Protein AF-A0A2E4HQ60-F1 (afdb_monomer_lite)

pLDDT: mean 91.94, std 7.89, range [55.62, 98.88]

Secondary structure (DSSP, 8-state):
-HHHHHHHHHTT-HHHHHHHHHH---HHHHHHHHHHHHHHT-GGGHHHHHHHHHH-S-HHHHHHHHHHHHHH--GGGHHHHHHHHHH-SSHHHHHHHHHHHHHH--GGGHHHHHHHTT-SSHHHHHHHHHHHHHHHHHHHHHHHHHT--

Radius of gyration: 16.45 Å; chains: 1; bounding box: 39×30×49 Å

Structure (mmCIF, N/CA/C/O backbone):
data_AF-A0A2E4HQ60-F1
#
_entry.id   AF-A0A2E4HQ60-F1
#
loop_
_atom_site.group_PDB
_atom_site.id
_atom_site.type_symbol
_atom_site.label_atom_id
_atom_site.label_alt_id
_atom_site.label_comp_id
_atom_site.label_asym_id
_atom_site.label_entity_id
_atom_site.label_seq_id
_atom_site.pdbx_PDB_ins_code
_atom_site.Cartn_x
_atom_site.Cartn_y
_atom_site.Cartn_z
_atom_site.occupancy
_atom_site.B_iso_or_equiv
_atom_site.auth_seq_id
_atom_site.auth_comp_id
_atom_site.auth_asym_id
_atom_site.auth_atom_id
_atom_site.pdbx_PDB_model_num
ATOM 1 N N . MET A 1 1 ? -16.587 -7.653 21.956 1.00 59.38 1 MET A N 1
ATOM 2 C CA . MET A 1 1 ? -15.810 -7.775 20.704 1.00 59.38 1 MET A CA 1
ATOM 3 C C . MET A 1 1 ? -16.698 -7.821 19.457 1.00 59.38 1 MET A C 1
ATOM 5 O O . MET A 1 1 ? -16.916 -6.757 18.911 1.00 59.38 1 MET A O 1
ATOM 9 N N . PHE A 1 2 ? -17.292 -8.948 19.023 1.00 66.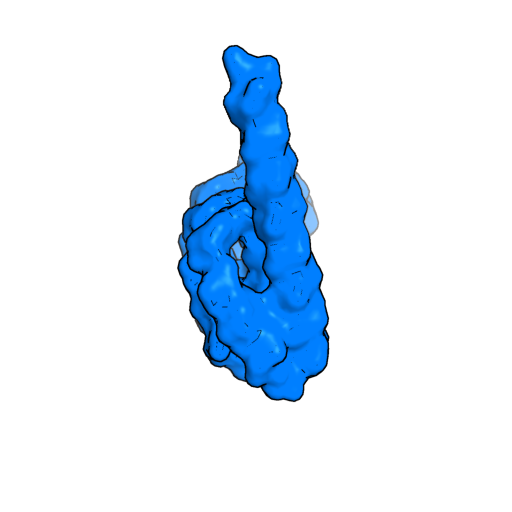81 2 PHE A N 1
ATOM 10 C CA . PHE A 1 2 ? -18.055 -8.987 17.747 1.00 66.81 2 PHE A CA 1
ATOM 11 C C . PHE A 1 2 ? -19.214 -7.974 17.659 1.00 66.81 2 PHE A C 1
ATOM 13 O O . PHE A 1 2 ? -19.249 -7.168 16.740 1.00 66.81 2 PHE A O 1
ATOM 20 N N . GLN A 1 3 ? -20.079 -7.904 18.677 1.00 72.88 3 GLN A N 1
ATOM 21 C CA . GLN A 1 3 ? -21.177 -6.922 18.713 1.00 72.88 3 GLN A CA 1
ATOM 22 C C . GLN A 1 3 ? -20.712 -5.456 18.784 1.00 72.88 3 GLN A C 1
ATOM 24 O O . GLN A 1 3 ? -21.496 -4.551 18.509 1.00 72.88 3 GLN A O 1
ATOM 29 N N . GLU A 1 4 ? -19.477 -5.202 19.217 1.00 77.69 4 GLU A N 1
ATOM 30 C CA . GLU A 1 4 ? -18.906 -3.851 19.274 1.00 77.69 4 GLU A CA 1
ATOM 31 C C . GLU A 1 4 ? -18.276 -3.478 17.935 1.00 77.69 4 GLU A C 1
ATOM 33 O O . GLU A 1 4 ? -18.493 -2.360 17.479 1.00 77.69 4 GLU A O 1
ATOM 38 N N . CYS A 1 5 ? -17.596 -4.424 17.276 1.00 76.19 5 CYS A N 1
ATOM 39 C CA . CYS A 1 5 ? -17.107 -4.266 15.909 1.00 76.19 5 CYS A CA 1
ATOM 40 C C . CYS A 1 5 ? -18.253 -3.993 14.930 1.00 76.19 5 CYS A C 1
ATOM 42 O O . CYS A 1 5 ? -18.155 -3.044 14.162 1.00 76.19 5 CYS A O 1
ATOM 44 N N . ASP A 1 6 ? -19.354 -4.748 15.000 1.00 80.44 6 ASP A N 1
ATOM 45 C CA . ASP A 1 6 ? -20.503 -4.559 14.102 1.00 80.44 6 ASP A CA 1
ATOM 46 C C . ASP A 1 6 ? -21.139 -3.174 14.305 1.00 80.44 6 ASP A C 1
ATOM 48 O O . ASP A 1 6 ? -21.343 -2.418 13.359 1.00 80.44 6 ASP A O 1
ATOM 52 N N . LYS A 1 7 ? -21.342 -2.764 15.565 1.00 82.81 7 LYS A N 1
ATOM 53 C CA . LYS A 1 7 ? -21.849 -1.418 15.884 1.00 82.81 7 LYS A CA 1
ATOM 54 C C . LYS A 1 7 ? -20.894 -0.309 15.450 1.00 82.81 7 LYS A C 1
ATOM 56 O O . LYS A 1 7 ? -21.351 0.775 15.090 1.00 82.81 7 LYS A O 1
ATOM 61 N N . ALA A 1 8 ? -19.585 -0.526 15.562 1.00 79.50 8 ALA A N 1
ATOM 62 C CA . ALA A 1 8 ? -18.580 0.430 15.118 1.00 79.50 8 ALA A CA 1
ATOM 63 C C . ALA A 1 8 ? -18.554 0.531 13.587 1.00 79.50 8 ALA A C 1
ATOM 65 O O . ALA A 1 8 ? -18.447 1.639 13.064 1.00 79.50 8 ALA A O 1
ATOM 66 N N . PHE A 1 9 ? -18.722 -0.592 12.886 1.00 81.19 9 PHE A N 1
ATOM 67 C CA . PHE A 1 9 ? -18.819 -0.656 11.432 1.00 81.19 9 PHE A CA 1
ATOM 68 C C . PHE A 1 9 ? -20.056 0.083 10.921 1.00 81.19 9 PHE A C 1
ATOM 70 O O . PHE A 1 9 ? -19.925 1.002 10.115 1.00 81.19 9 PHE A O 1
ATOM 77 N N . ASP A 1 10 ? -21.234 -0.215 11.475 1.00 84.62 10 ASP A N 1
ATOM 78 C CA . ASP A 1 10 ? -22.498 0.439 11.106 1.00 84.62 10 ASP A CA 1
ATOM 79 C C . ASP A 1 10 ? -22.437 1.962 11.288 1.00 84.62 10 ASP A C 1
ATOM 81 O O . ASP A 1 10 ? -23.014 2.732 10.519 1.00 84.62 10 ASP A O 1
ATOM 85 N N . LYS A 1 11 ? -21.704 2.417 12.311 1.00 86.94 11 LYS A N 1
ATOM 86 C CA . LYS A 1 11 ? -21.493 3.840 12.607 1.00 86.94 11 LYS A CA 1
ATOM 87 C C . LYS A 1 11 ? -20.342 4.471 11.827 1.00 86.94 11 LYS A C 1
ATOM 89 O O . LYS A 1 11 ? -20.088 5.657 12.023 1.00 86.94 11 LYS A O 1
ATOM 94 N N . LYS A 1 12 ? -19.628 3.703 10.997 1.00 83.25 12 LYS A N 1
ATOM 95 C CA . LYS A 1 12 ? -18.389 4.123 10.324 1.00 83.25 12 LYS A CA 1
ATOM 96 C C . LYS A 1 12 ? -17.385 4.750 11.297 1.00 83.25 12 LYS A C 1
ATOM 98 O O . LYS A 1 12 ? -16.774 5.779 11.010 1.00 83.25 12 LYS A O 1
ATOM 103 N N . ASN A 1 13 ? -17.244 4.157 12.482 1.00 86.56 13 ASN A N 1
ATOM 104 C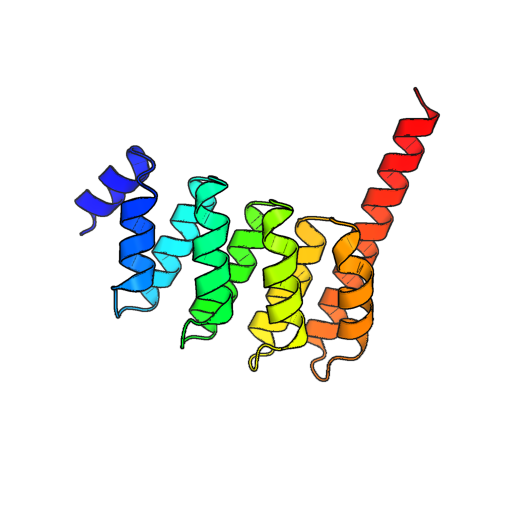 CA . ASN A 1 13 ? -16.377 4.671 13.534 1.00 86.56 13 ASN A CA 1
ATOM 105 C C . ASN A 1 13 ? -14.904 4.383 13.214 1.00 86.56 13 ASN A C 1
ATOM 107 O O . ASN A 1 13 ? -14.326 3.404 13.681 1.00 86.56 13 ASN A O 1
ATOM 111 N N . VAL A 1 14 ? -14.310 5.268 12.419 1.00 85.12 14 VAL A N 1
ATOM 112 C CA . VAL A 1 14 ? -12.907 5.211 11.996 1.00 85.12 14 VAL A CA 1
ATOM 113 C C . VAL A 1 14 ? -11.947 5.133 13.189 1.00 85.12 14 VAL A C 1
ATOM 115 O O . VAL A 1 14 ? -11.027 4.319 13.183 1.00 85.12 14 VAL A O 1
ATOM 118 N N . GLU A 1 15 ? -12.187 5.915 14.242 1.00 86.38 15 GLU A N 1
ATOM 119 C CA . GLU A 1 15 ? -11.313 5.972 15.420 1.00 86.38 15 GLU A CA 1
ATOM 120 C C . GLU A 1 15 ? -11.253 4.632 16.168 1.00 86.38 15 GLU A C 1
ATOM 122 O O . GLU A 1 15 ? -10.194 4.224 16.644 1.00 86.38 15 GLU A O 1
ATOM 127 N N . TYR A 1 16 ? -12.367 3.899 16.227 1.00 88.12 16 TYR A N 1
ATOM 128 C CA . TYR A 1 16 ? -12.393 2.565 16.826 1.00 88.12 16 TYR A CA 1
ATOM 129 C C . TYR A 1 16 ? -11.450 1.595 16.100 1.00 88.12 16 TYR A C 1
ATOM 131 O O . TYR A 1 16 ? -10.652 0.910 16.739 1.00 88.12 16 TYR A O 1
ATOM 139 N N . PHE A 1 17 ? -11.502 1.563 14.767 1.00 87.50 17 PHE A N 1
ATOM 140 C CA . PHE A 1 17 ? -10.668 0.656 13.977 1.00 87.50 17 PHE A CA 1
ATOM 141 C C . PHE A 1 17 ? -9.200 1.095 13.943 1.00 87.50 17 PHE A C 1
ATOM 143 O O . PHE A 1 17 ? -8.322 0.239 13.991 1.00 87.50 17 PHE A O 1
ATOM 150 N N . ILE A 1 18 ? -8.916 2.402 13.976 1.00 84.50 18 ILE A N 1
ATOM 151 C CA . ILE A 1 18 ? -7.551 2.920 14.168 1.00 84.50 18 ILE A CA 1
ATOM 152 C C . ILE A 1 18 ? -6.964 2.439 15.502 1.00 84.50 18 ILE A C 1
ATOM 154 O O . ILE A 1 18 ? -5.826 1.974 15.543 1.00 84.50 18 ILE A O 1
ATOM 158 N N . ASN A 1 19 ? -7.740 2.490 16.586 1.00 86.94 19 ASN A N 1
ATOM 159 C CA . ASN A 1 19 ? -7.273 2.011 17.886 1.00 86.94 19 ASN A CA 1
ATOM 160 C C . ASN A 1 19 ? -6.971 0.506 17.869 1.00 86.94 19 ASN A C 1
ATOM 162 O O . ASN A 1 19 ? -5.946 0.089 18.407 1.00 86.94 19 ASN A O 1
ATOM 166 N N . LEU A 1 20 ? -7.808 -0.306 17.211 1.00 87.38 20 LEU A N 1
ATOM 167 C CA . LEU A 1 20 ? -7.533 -1.738 17.036 1.00 87.38 20 LEU A CA 1
ATOM 168 C C . LEU A 1 20 ? -6.238 -1.984 16.255 1.00 87.38 20 LEU A C 1
ATOM 170 O O . LEU A 1 20 ? -5.479 -2.885 16.602 1.00 87.38 20 LEU A O 1
ATOM 174 N N . LEU A 1 21 ? -5.951 -1.168 15.240 1.00 83.44 21 LEU A N 1
ATOM 175 C CA . LEU A 1 21 ? -4.706 -1.273 14.481 1.00 83.44 21 LEU A CA 1
ATOM 176 C C . LEU A 1 21 ? -3.464 -0.975 15.311 1.00 83.44 21 LEU A C 1
ATOM 178 O O . LEU A 1 21 ? -2.438 -1.614 15.120 1.00 83.44 21 LEU A O 1
ATOM 182 N N . GLN A 1 22 ? -3.531 -0.006 16.213 1.00 79.62 22 GLN A N 1
ATOM 183 C CA . GLN A 1 22 ? -2.351 0.428 16.959 1.00 79.62 22 GLN A CA 1
ATOM 184 C C . GLN A 1 22 ? -2.120 -0.385 18.235 1.00 79.62 22 GLN A C 1
ATOM 186 O O . GLN A 1 22 ? -0.974 -0.569 18.641 1.00 79.62 22 GLN A O 1
ATOM 191 N N . GLN A 1 23 ? -3.193 -0.844 18.882 1.00 83.81 23 GLN A N 1
ATOM 192 C CA . GLN A 1 23 ? -3.135 -1.384 20.242 1.00 83.81 23 GLN A CA 1
ATOM 193 C C . GLN A 1 23 ? -3.317 -2.904 20.307 1.00 83.81 23 GLN A C 1
ATOM 195 O O . GLN A 1 23 ? -2.897 -3.517 21.287 1.00 83.81 23 GLN A O 1
ATOM 200 N N . ASP A 1 24 ? -3.944 -3.534 19.307 1.00 86.00 24 ASP A N 1
ATOM 201 C CA . ASP A 1 24 ? -4.225 -4.969 19.374 1.00 86.00 24 ASP A CA 1
ATOM 202 C C . ASP A 1 24 ? -2.994 -5.803 18.983 1.00 86.00 24 ASP A C 1
ATOM 204 O O . ASP A 1 24 ? -2.369 -5.612 17.933 1.00 86.00 24 ASP A O 1
ATOM 208 N N . GLU A 1 25 ? -2.629 -6.767 19.827 1.00 85.69 25 GLU A N 1
ATOM 209 C CA . GLU A 1 25 ? -1.491 -7.654 19.575 1.00 85.69 25 GLU A CA 1
ATOM 210 C C . GLU A 1 25 ? -1.774 -8.665 18.453 1.00 85.69 25 GLU A C 1
ATOM 212 O O . GLU A 1 25 ? -0.845 -9.090 17.752 1.00 85.69 25 GLU A O 1
ATOM 217 N N . SER A 1 26 ? -3.045 -9.013 18.235 1.00 88.88 26 SER A N 1
ATOM 218 C CA . SER A 1 26 ? -3.475 -9.997 17.250 1.00 88.88 26 SER A CA 1
ATOM 219 C C . SER A 1 26 ? -3.367 -9.450 15.833 1.00 88.88 26 SER A C 1
ATOM 221 O O . SER A 1 26 ? -4.120 -8.572 15.411 1.00 88.88 26 SER A O 1
ATOM 223 N N . ILE A 1 27 ? -2.471 -10.051 15.048 1.00 86.50 27 ILE A N 1
ATOM 224 C CA . ILE A 1 27 ? -2.303 -9.743 13.621 1.00 86.50 27 ILE A CA 1
ATOM 225 C C . ILE A 1 27 ? -3.640 -9.881 12.882 1.00 86.50 27 ILE A C 1
ATOM 227 O O . ILE A 1 27 ? -3.988 -9.015 12.090 1.00 86.50 27 ILE A O 1
ATOM 231 N N . SER A 1 28 ? -4.430 -10.915 13.187 1.00 85.44 28 SER A N 1
ATOM 232 C CA . SER A 1 28 ? -5.732 -11.137 12.550 1.00 85.44 28 SER A CA 1
ATOM 233 C C . SER A 1 28 ? -6.732 -10.012 12.832 1.00 85.44 28 SER A C 1
ATOM 235 O O . SER A 1 28 ? -7.518 -9.662 11.952 1.00 85.44 28 SER A O 1
ATOM 237 N N . VAL A 1 29 ? -6.709 -9.439 14.043 1.00 86.38 29 VAL A N 1
ATOM 238 C CA . VAL A 1 29 ? -7.564 -8.294 14.401 1.00 86.38 29 VAL A CA 1
ATOM 239 C C . VAL A 1 29 ? -7.084 -7.042 13.681 1.00 86.38 29 VAL A C 1
ATOM 241 O O . VAL A 1 29 ? -7.901 -6.358 13.066 1.00 86.38 29 VAL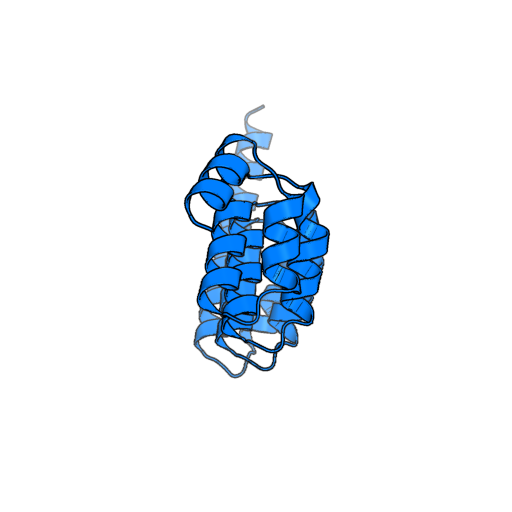 A O 1
ATOM 244 N N . ARG A 1 30 ? -5.768 -6.786 13.678 1.00 86.12 30 ARG A N 1
ATOM 245 C CA . ARG A 1 30 ? -5.185 -5.650 12.954 1.00 86.12 30 ARG A CA 1
ATOM 246 C C . ARG A 1 30 ? -5.505 -5.715 11.459 1.00 86.12 30 ARG A C 1
ATOM 248 O O . ARG A 1 30 ? -6.096 -4.785 10.928 1.00 86.12 30 ARG A O 1
ATOM 255 N N . THR A 1 31 ? -5.239 -6.835 10.788 1.00 83.31 31 THR A N 1
ATOM 256 C CA . THR A 1 31 ? -5.574 -7.017 9.366 1.00 83.31 31 THR A CA 1
ATOM 257 C C . THR A 1 31 ? -7.064 -6.799 9.098 1.00 83.31 31 THR A C 1
ATOM 259 O O . THR A 1 31 ? -7.422 -6.079 8.172 1.00 83.31 31 THR A O 1
ATOM 262 N N . ARG A 1 32 ? -7.958 -7.335 9.940 1.00 84.88 32 ARG A N 1
ATOM 263 C CA . ARG A 1 32 ? -9.401 -7.100 9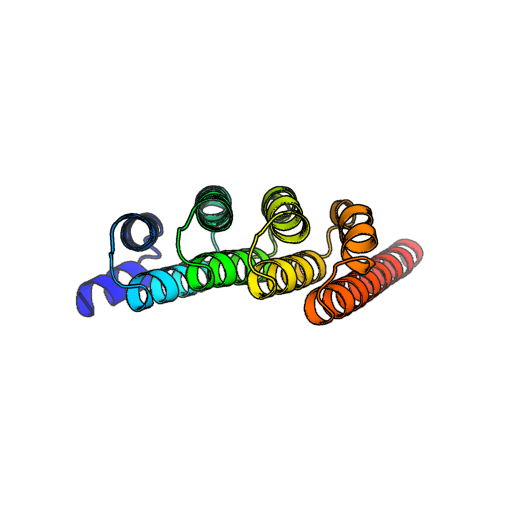.777 1.00 84.88 32 ARG A CA 1
ATOM 264 C C . ARG A 1 32 ? -9.773 -5.623 9.927 1.00 84.88 32 ARG A C 1
ATOM 266 O O . ARG A 1 32 ? -10.630 -5.147 9.187 1.00 84.88 32 ARG A O 1
ATOM 273 N N . ALA A 1 33 ? -9.161 -4.913 10.872 1.00 86.44 33 ALA A N 1
ATOM 274 C CA . ALA A 1 33 ? -9.394 -3.487 11.060 1.00 86.44 33 ALA A CA 1
ATOM 275 C C . ALA A 1 33 ? -8.935 -2.668 9.839 1.00 86.44 33 ALA A C 1
ATOM 277 O O . ALA A 1 33 ? -9.640 -1.737 9.455 1.00 86.44 33 ALA A O 1
ATOM 278 N N . VAL A 1 34 ? -7.835 -3.060 9.180 1.00 83.25 34 VAL A N 1
ATOM 279 C CA . VAL A 1 34 ? -7.395 -2.455 7.911 1.00 83.25 34 VAL A CA 1
ATOM 280 C C . VAL A 1 34 ? -8.471 -2.619 6.828 1.00 83.25 34 VAL A C 1
ATOM 282 O O . VAL A 1 34 ? -8.900 -1.623 6.250 1.00 83.25 34 VAL A O 1
ATOM 285 N N . CYS A 1 35 ? -8.979 -3.840 6.613 1.00 82.50 35 CYS A N 1
ATOM 286 C CA . CYS A 1 35 ? -10.024 -4.086 5.608 1.00 82.50 35 CYS A CA 1
ATOM 287 C C . CYS A 1 35 ? -11.292 -3.259 5.874 1.00 82.50 35 CYS A C 1
ATOM 289 O O . CYS A 1 35 ? -11.878 -2.696 4.958 1.00 82.50 35 CYS A O 1
ATOM 291 N N . ILE A 1 36 ? -11.700 -3.143 7.141 1.00 86.19 36 ILE A N 1
ATOM 292 C CA . ILE A 1 36 ? -12.878 -2.353 7.511 1.00 86.19 36 ILE A CA 1
ATOM 293 C C . ILE A 1 36 ? -12.674 -0.862 7.203 1.00 86.19 36 ILE A C 1
ATOM 295 O O . ILE A 1 36 ? -13.602 -0.190 6.755 1.00 86.19 36 ILE A O 1
ATOM 299 N N . LEU A 1 37 ? -11.474 -0.323 7.423 1.00 85.00 37 LEU A N 1
ATOM 300 C CA . LEU A 1 37 ? -11.181 1.067 7.071 1.00 85.00 37 LEU A CA 1
ATOM 301 C C . LEU A 1 37 ? -11.218 1.293 5.554 1.00 85.00 37 LEU A C 1
ATOM 303 O O . LEU A 1 37 ? -11.670 2.359 5.130 1.00 85.00 37 LEU A O 1
ATOM 307 N N . ALA A 1 38 ? -10.826 0.292 4.757 1.00 83.94 38 ALA A N 1
ATOM 308 C CA . ALA A 1 38 ? -11.008 0.301 3.306 1.00 83.94 38 ALA A CA 1
ATOM 309 C C . ALA A 1 38 ? -12.495 0.435 2.936 1.00 83.94 38 ALA A C 1
ATOM 311 O O . ALA A 1 38 ? -12.867 1.340 2.191 1.00 83.94 38 ALA A O 1
ATOM 312 N N . ASP A 1 39 ? -13.351 -0.403 3.532 1.00 84.69 39 ASP A N 1
ATOM 313 C CA . ASP A 1 39 ? -14.799 -0.414 3.281 1.00 84.69 39 ASP A CA 1
ATOM 314 C C . ASP A 1 39 ? -15.489 0.891 3.712 1.00 84.69 39 ASP A C 1
ATOM 316 O O . ASP A 1 39 ? -16.474 1.325 3.108 1.00 84.69 39 ASP A O 1
ATOM 320 N N . ILE A 1 40 ? -14.987 1.537 4.769 1.00 84.94 40 ILE A N 1
ATOM 321 C CA . ILE A 1 40 ? -15.514 2.826 5.231 1.00 84.94 40 ILE A CA 1
ATOM 322 C C . ILE A 1 40 ? -15.216 3.940 4.215 1.00 84.94 40 ILE A C 1
ATOM 324 O O . ILE A 1 40 ? -16.057 4.833 4.053 1.00 84.94 40 ILE A O 1
ATOM 328 N N . GLY A 1 41 ? -14.069 3.883 3.529 1.00 81.31 41 GLY A N 1
ATOM 329 C CA . GLY A 1 41 ? -13.757 4.764 2.401 1.00 81.31 41 GLY A CA 1
ATOM 330 C C . GLY A 1 41 ? -13.526 6.229 2.782 1.00 81.31 41 GLY A C 1
ATOM 331 O O . GLY A 1 41 ? -14.060 7.117 2.124 1.00 81.31 41 GLY A O 1
ATOM 332 N N . ASN A 1 42 ? -12.812 6.505 3.879 1.00 84.50 42 ASN A N 1
ATOM 333 C CA . ASN A 1 42 ? -12.632 7.867 4.397 1.00 84.50 42 ASN A CA 1
ATOM 334 C C . ASN A 1 42 ? -11.178 8.343 4.269 1.00 84.50 42 ASN A C 1
ATOM 336 O O . ASN A 1 42 ? -10.306 7.798 4.932 1.00 84.50 42 ASN A O 1
ATOM 340 N N . GLU A 1 43 ? -10.928 9.411 3.512 1.00 88.44 43 GLU A N 1
ATOM 341 C CA . GLU A 1 43 ? -9.606 10.047 3.352 1.00 88.44 43 GLU A CA 1
ATOM 342 C C . GLU A 1 43 ? -8.883 10.341 4.685 1.00 88.44 43 GLU A C 1
ATOM 344 O O . GLU A 1 43 ? -7.658 10.278 4.769 1.00 88.44 43 GLU A O 1
ATOM 349 N N . ALA A 1 44 ? -9.622 10.574 5.775 1.00 87.38 44 ALA A N 1
ATOM 350 C CA . ALA A 1 44 ? -9.045 10.794 7.102 1.00 87.38 44 ALA A CA 1
ATOM 351 C C . ALA A 1 44 ? -8.184 9.618 7.614 1.00 87.38 44 ALA A C 1
ATOM 353 O O . ALA A 1 44 ? -7.414 9.797 8.557 1.00 87.38 44 ALA A O 1
ATOM 354 N N . VAL A 1 45 ? -8.295 8.423 7.016 1.00 89.38 45 VAL A N 1
ATOM 355 C CA . VAL A 1 45 ? -7.482 7.257 7.393 1.00 89.38 45 VAL A CA 1
ATOM 356 C C . VAL A 1 45 ? -6.092 7.257 6.759 1.00 89.38 45 VAL A C 1
ATOM 358 O O . VAL A 1 45 ? -5.220 6.530 7.235 1.00 89.38 45 VAL A O 1
ATOM 361 N N . ILE A 1 46 ? -5.860 8.065 5.718 1.00 93.62 46 ILE A N 1
ATOM 362 C CA . ILE A 1 46 ? -4.613 8.051 4.940 1.00 93.62 46 ILE A CA 1
ATOM 363 C C . ILE A 1 46 ? -3.367 8.295 5.801 1.00 93.62 46 ILE A C 1
ATOM 365 O O . ILE A 1 46 ? -2.428 7.500 5.687 1.00 93.62 46 ILE A O 1
ATOM 369 N N . PRO A 1 47 ? -3.325 9.292 6.711 1.00 93.38 47 PRO A N 1
ATOM 370 C CA . PRO A 1 47 ? -2.150 9.497 7.558 1.00 93.38 47 PRO A CA 1
ATOM 371 C C . PRO A 1 47 ? -1.842 8.288 8.448 1.00 93.38 47 PRO A C 1
ATOM 373 O O . PRO A 1 47 ? -0.683 7.920 8.616 1.00 93.38 47 PRO A O 1
ATOM 376 N N . VAL A 1 48 ? -2.877 7.635 8.984 1.00 91.12 48 VAL A N 1
ATOM 377 C CA . VAL A 1 48 ? -2.710 6.481 9.876 1.00 91.12 48 VAL A CA 1
ATOM 378 C C . VAL A 1 48 ? -2.249 5.247 9.110 1.00 91.12 48 VAL A C 1
ATOM 380 O O . VAL A 1 48 ? -1.328 4.566 9.550 1.00 91.12 48 VAL A O 1
ATOM 383 N N . LEU A 1 49 ? -2.848 4.963 7.953 1.00 93.44 49 LEU A N 1
ATOM 384 C CA . LEU A 1 49 ? -2.423 3.844 7.112 1.00 93.44 49 LEU A CA 1
ATOM 385 C C . LEU A 1 49 ? -1.007 4.050 6.563 1.00 93.44 49 LEU A C 1
ATOM 387 O O . LEU A 1 49 ? -0.244 3.091 6.499 1.00 93.44 49 LEU A O 1
ATOM 391 N N . SER A 1 50 ? -0.630 5.289 6.239 1.00 96.31 50 SER A N 1
ATOM 392 C CA . SER A 1 50 ? 0.737 5.636 5.825 1.00 96.31 50 SER A CA 1
ATOM 393 C C . SER A 1 50 ? 1.753 5.375 6.940 1.00 96.31 50 SER A C 1
ATOM 395 O O . SER A 1 50 ? 2.821 4.821 6.694 1.00 96.31 50 SER A O 1
ATOM 397 N N . GLU A 1 51 ? 1.406 5.722 8.181 1.00 94.44 51 GLU A N 1
ATOM 398 C CA . GLU A 1 51 ? 2.241 5.450 9.354 1.00 94.44 51 GLU A CA 1
ATOM 399 C C . GLU A 1 51 ? 2.387 3.941 9.615 1.00 94.44 51 GLU A C 1
ATOM 401 O O . GLU A 1 51 ? 3.485 3.454 9.882 1.00 94.44 51 GLU A O 1
ATOM 406 N N . ILE A 1 52 ? 1.301 3.174 9.476 1.00 93.00 52 ILE A N 1
ATOM 407 C CA . ILE A 1 52 ? 1.313 1.709 9.615 1.00 93.00 52 ILE A CA 1
ATOM 408 C C . ILE A 1 52 ? 2.168 1.065 8.526 1.00 93.00 52 ILE A C 1
ATOM 410 O O . ILE A 1 52 ? 3.010 0.223 8.839 1.00 93.00 52 ILE A O 1
ATOM 414 N N . LEU A 1 53 ? 1.987 1.484 7.271 1.00 96.62 53 LEU A N 1
ATOM 415 C CA . LEU A 1 53 ? 2.791 1.035 6.136 1.00 96.62 53 LEU A CA 1
ATOM 416 C C . LEU A 1 53 ? 4.282 1.282 6.370 1.00 96.62 53 LEU A C 1
ATOM 418 O O . LEU A 1 53 ? 5.101 0.489 5.927 1.00 96.62 53 LEU A O 1
ATOM 422 N N . LYS A 1 54 ? 4.643 2.350 7.079 1.00 96.62 54 LYS A N 1
ATOM 423 C CA . LYS A 1 54 ? 6.041 2.665 7.359 1.00 96.62 54 LYS A CA 1
ATOM 424 C C . LYS A 1 54 ? 6.609 1.890 8.548 1.00 96.62 54 LYS A C 1
ATOM 426 O O . LYS A 1 54 ? 7.750 1.437 8.497 1.00 96.62 54 LYS A O 1
ATOM 431 N N . ASN A 1 55 ? 5.831 1.757 9.622 1.00 94.69 55 ASN A N 1
ATOM 432 C CA . ASN A 1 55 ? 6.381 1.455 10.944 1.00 94.69 55 ASN A CA 1
ATOM 433 C C . ASN A 1 55 ? 5.854 0.166 11.597 1.00 94.69 55 ASN A C 1
ATOM 435 O O . ASN A 1 55 ? 6.413 -0.244 12.618 1.00 94.69 55 ASN A O 1
ATOM 439 N N . ASP A 1 56 ? 4.827 -0.515 11.062 1.00 92.94 56 ASP A N 1
ATOM 440 C CA . ASP A 1 56 ? 4.369 -1.768 11.686 1.00 92.94 56 ASP A CA 1
ATOM 441 C C . ASP A 1 56 ? 5.459 -2.846 11.599 1.00 92.94 56 ASP A C 1
ATOM 443 O O . ASP A 1 56 ? 6.049 -3.114 10.551 1.00 92.94 56 ASP A O 1
ATOM 447 N N . LYS A 1 57 ? 5.709 -3.526 12.717 1.00 91.38 57 LYS A N 1
ATOM 448 C CA . LYS A 1 57 ? 6.702 -4.607 12.820 1.00 91.38 57 LYS A CA 1
ATOM 449 C C . LYS A 1 57 ? 6.413 -5.804 11.903 1.00 91.38 57 LYS A C 1
ATOM 451 O O . LYS A 1 57 ? 7.304 -6.606 11.634 1.00 91.38 57 LYS A O 1
ATOM 456 N N . THR A 1 58 ? 5.177 -5.951 11.443 1.00 93.56 58 THR A N 1
ATOM 457 C CA . THR A 1 58 ? 4.665 -7.115 10.720 1.00 93.56 58 THR A CA 1
ATOM 458 C C . THR A 1 58 ? 4.502 -6.772 9.248 1.00 93.56 58 THR A C 1
ATOM 460 O O . THR A 1 58 ? 3.647 -5.965 8.891 1.00 93.56 58 THR A O 1
ATOM 463 N N . SER A 1 59 ? 5.246 -7.446 8.370 1.00 95.81 59 SER A N 1
ATOM 464 C CA . SER A 1 59 ? 5.127 -7.225 6.922 1.00 95.81 59 SER A CA 1
ATOM 465 C C . SER A 1 59 ? 3.714 -7.471 6.394 1.00 95.81 59 SER A C 1
ATOM 467 O O . SER A 1 59 ? 3.281 -6.756 5.503 1.00 95.81 59 SER A O 1
ATOM 469 N N . LEU A 1 60 ? 2.964 -8.416 6.976 1.00 93.25 60 LEU A N 1
ATOM 470 C CA . LEU A 1 60 ? 1.567 -8.652 6.601 1.00 93.25 60 LEU A CA 1
ATOM 471 C C . LEU A 1 60 ? 0.679 -7.430 6.871 1.00 93.25 60 LEU A C 1
ATOM 473 O O . LEU A 1 60 ? -0.153 -7.089 6.046 1.00 93.25 60 LEU A O 1
ATOM 477 N N . VAL A 1 61 ? 0.865 -6.742 8.000 1.00 91.75 61 VAL A N 1
ATOM 478 C CA . VAL A 1 61 ? 0.060 -5.552 8.322 1.00 91.75 61 VAL A CA 1
ATOM 479 C C . VAL A 1 61 ? 0.456 -4.378 7.425 1.00 91.75 61 VAL A C 1
ATOM 481 O O . VAL A 1 61 ? -0.418 -3.661 6.946 1.00 91.75 61 VAL A O 1
ATOM 484 N N . ARG A 1 62 ? 1.753 -4.223 7.125 1.00 96.69 62 ARG A N 1
ATOM 485 C CA . ARG A 1 62 ? 2.232 -3.217 6.163 1.00 96.69 62 ARG A CA 1
ATOM 486 C C . ARG A 1 62 ? 1.702 -3.471 4.751 1.00 96.69 62 ARG A C 1
ATOM 488 O O . ARG A 1 62 ? 1.223 -2.547 4.108 1.00 96.69 62 ARG A O 1
ATOM 495 N N . HIS A 1 63 ? 1.717 -4.724 4.300 1.00 96.56 63 HIS A N 1
ATOM 496 C CA . HIS A 1 63 ? 1.119 -5.143 3.032 1.00 96.56 63 HIS A CA 1
ATOM 497 C C . HIS A 1 63 ? -0.363 -4.753 2.953 1.00 96.56 63 HIS A C 1
ATOM 499 O O . HIS A 1 63 ? -0.777 -4.106 2.000 1.00 96.56 63 HIS A O 1
ATOM 505 N N . GLU A 1 64 ? -1.151 -5.077 3.981 1.00 93.69 64 GLU A N 1
ATOM 506 C CA . GLU A 1 64 ? -2.578 -4.730 4.021 1.00 93.69 64 GLU A CA 1
ATOM 507 C C . GLU A 1 64 ? -2.810 -3.214 4.014 1.00 93.69 64 GLU A C 1
ATOM 509 O O . GLU A 1 64 ? -3.759 -2.729 3.392 1.00 93.69 64 GLU A O 1
ATOM 514 N N . ALA A 1 65 ? -1.933 -2.446 4.671 1.00 95.56 65 ALA A N 1
ATOM 515 C CA . ALA A 1 65 ? -1.973 -0.991 4.612 1.00 95.56 65 ALA A CA 1
ATOM 516 C C . ALA A 1 65 ? -1.708 -0.479 3.186 1.00 95.56 65 ALA A C 1
ATOM 518 O O . ALA A 1 65 ? -2.481 0.345 2.702 1.00 95.56 65 ALA A O 1
ATOM 519 N N . ALA A 1 66 ? -0.692 -1.000 2.485 1.00 98.12 66 ALA A N 1
ATOM 520 C CA . ALA A 1 66 ? -0.427 -0.658 1.083 1.00 98.12 66 ALA A CA 1
ATOM 521 C C . ALA A 1 66 ? -1.618 -0.995 0.172 1.00 98.12 66 ALA A C 1
A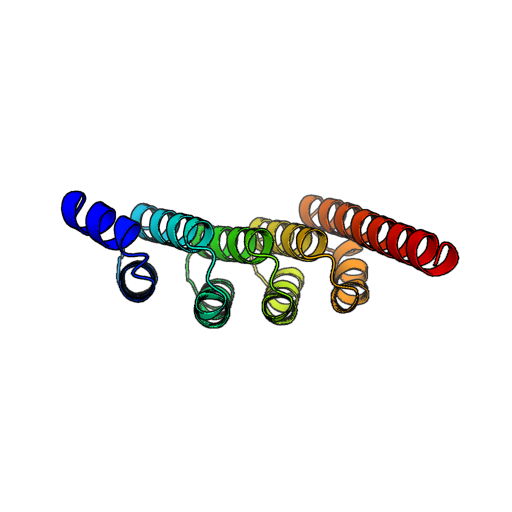TOM 523 O O . ALA A 1 66 ? -2.083 -0.127 -0.571 1.00 98.12 66 ALA A O 1
ATOM 524 N N . PHE A 1 67 ? -2.157 -2.213 0.292 1.00 96.06 67 PHE A N 1
ATOM 525 C CA . PHE A 1 67 ? -3.337 -2.658 -0.452 1.00 96.06 67 PHE A CA 1
ATOM 526 C C . PHE A 1 67 ? -4.515 -1.700 -0.239 1.00 96.06 67 PHE A C 1
ATOM 528 O O . PHE A 1 67 ? -5.135 -1.226 -1.191 1.00 96.06 67 PHE A O 1
ATOM 535 N N . THR A 1 68 ? -4.791 -1.348 1.018 1.00 94.50 68 THR A N 1
ATOM 536 C CA . THR A 1 68 ? -5.915 -0.474 1.376 1.00 94.50 68 THR A CA 1
ATOM 537 C C . THR A 1 68 ? -5.741 0.944 0.855 1.00 94.50 68 THR A C 1
ATOM 539 O O . THR A 1 68 ? -6.685 1.509 0.311 1.00 94.50 68 THR A O 1
ATOM 542 N N . LEU A 1 69 ? -4.542 1.517 0.968 1.00 96.75 69 LEU A N 1
ATOM 543 C CA . LEU A 1 69 ? -4.229 2.821 0.379 1.00 96.75 69 LEU A CA 1
ATOM 544 C C . LEU A 1 69 ? -4.478 2.817 -1.141 1.00 96.75 69 LEU A C 1
ATOM 546 O O . LEU A 1 69 ? -5.062 3.760 -1.674 1.00 96.75 69 LEU A O 1
ATOM 550 N N . GLY A 1 70 ? -4.109 1.727 -1.825 1.00 96.69 70 GLY A N 1
ATOM 551 C CA . GLY A 1 70 ? -4.403 1.519 -3.243 1.00 96.69 70 GLY A CA 1
ATOM 552 C C . GLY A 1 70 ? -5.901 1.441 -3.554 1.00 96.69 70 GLY A C 1
ATOM 553 O O . GLY A 1 70 ? -6.355 2.083 -4.498 1.00 96.69 70 GLY A O 1
ATOM 554 N N . GLN A 1 71 ? -6.675 0.702 -2.750 1.00 94.12 71 GLN A N 1
ATOM 555 C CA . GLN A 1 71 ? -8.134 0.586 -2.905 1.00 94.12 71 GLN A CA 1
ATOM 556 C C . GLN A 1 71 ? -8.860 1.917 -2.682 1.00 94.12 71 GLN A C 1
ATOM 558 O O . GLN A 1 71 ? -9.819 2.222 -3.388 1.00 94.12 71 GLN A O 1
ATOM 563 N N . LEU A 1 72 ? -8.407 2.710 -1.708 1.00 93.06 72 LEU A N 1
ATOM 564 C CA . LEU A 1 72 ? -8.994 4.016 -1.416 1.00 93.06 72 LEU A CA 1
ATOM 565 C C . LEU A 1 72 ? -8.738 5.032 -2.539 1.00 93.06 72 LEU A C 1
ATOM 567 O O . LEU A 1 72 ? -9.559 5.919 -2.756 1.00 93.06 72 LEU A O 1
ATOM 571 N N . GLY A 1 73 ? -7.622 4.905 -3.262 1.00 94.81 73 GLY A N 1
ATOM 572 C CA . GLY A 1 73 ? -7.374 5.677 -4.482 1.00 94.81 73 GLY A CA 1
ATOM 573 C C . GLY A 1 73 ? -6.993 7.148 -4.264 1.00 94.81 73 GLY A C 1
ATOM 574 O O . GLY A 1 73 ? -6.928 7.903 -5.232 1.00 94.81 73 GLY A O 1
ATOM 575 N N . TYR A 1 74 ? -6.749 7.573 -3.022 1.00 96.00 74 TYR A N 1
ATOM 576 C CA . TYR A 1 74 ? -6.379 8.954 -2.696 1.00 96.00 74 TYR A CA 1
ATOM 577 C C . TYR A 1 74 ? -4.918 9.241 -3.058 1.00 96.00 74 TYR A C 1
ATOM 579 O O . TYR A 1 74 ? -4.010 8.511 -2.640 1.00 96.00 74 TYR A O 1
ATOM 587 N N . VAL A 1 75 ? -4.684 10.328 -3.800 1.00 97.06 75 VAL A N 1
ATOM 588 C CA . VAL A 1 75 ? -3.349 10.750 -4.270 1.00 97.06 75 VAL A CA 1
ATOM 589 C C . VAL A 1 75 ? -2.414 11.109 -3.113 1.00 97.06 75 VAL A C 1
ATOM 591 O O . VAL A 1 75 ? -1.199 10.966 -3.216 1.00 97.06 75 VAL A O 1
ATOM 594 N N . GLU A 1 76 ? -2.985 11.483 -1.974 1.00 96.81 76 GLU A N 1
ATOM 595 C CA . GLU A 1 76 ? -2.322 11.747 -0.702 1.00 96.81 76 GLU A CA 1
ATOM 596 C C . GLU A 1 76 ? -1.529 10.529 -0.193 1.00 96.81 76 GLU A C 1
ATOM 598 O O . GLU A 1 76 ? -0.571 10.686 0.562 1.00 96.81 76 GLU A O 1
ATOM 603 N N . SER A 1 77 ? -1.883 9.319 -0.640 1.00 97.44 77 SER A N 1
ATOM 604 C CA . SER A 1 77 ? -1.198 8.066 -0.291 1.00 97.44 77 SER A CA 1
ATOM 605 C C . SER A 1 77 ? 0.107 7.850 -1.061 1.00 97.44 77 SER A C 1
ATOM 607 O O . SER A 1 77 ? 0.959 7.068 -0.634 1.00 97.44 77 SER A O 1
ATOM 609 N N . VAL A 1 78 ? 0.270 8.510 -2.213 1.00 98.56 78 VAL A N 1
ATOM 610 C CA . VAL A 1 78 ? 1.362 8.250 -3.164 1.00 98.56 78 VAL A CA 1
ATOM 611 C C . VAL A 1 78 ? 2.749 8.386 -2.527 1.00 98.56 78 VAL A C 1
ATOM 613 O O . VAL A 1 78 ? 3.559 7.480 -2.727 1.00 98.56 78 VAL A O 1
ATOM 616 N N . PRO A 1 79 ? 3.058 9.426 -1.723 1.00 98.62 79 PRO A N 1
ATOM 617 C CA . PRO A 1 79 ? 4.380 9.549 -1.111 1.00 98.62 79 PRO A CA 1
ATOM 618 C C . PRO A 1 79 ? 4.745 8.365 -0.206 1.00 98.62 79 PRO A C 1
ATOM 620 O O . PRO A 1 79 ? 5.870 7.873 -0.272 1.00 98.62 79 PRO A O 1
ATOM 623 N N . ALA A 1 80 ? 3.799 7.882 0.605 1.00 98.56 80 ALA A N 1
ATOM 624 C CA . ALA A 1 80 ? 4.028 6.751 1.504 1.00 98.56 80 ALA A CA 1
ATOM 625 C C . ALA A 1 80 ? 4.212 5.436 0.733 1.00 98.56 80 ALA A C 1
ATOM 627 O O . ALA A 1 80 ? 5.090 4.640 1.060 1.00 98.56 80 ALA A O 1
ATOM 628 N N . LEU A 1 81 ? 3.426 5.233 -0.327 1.00 98.81 81 LEU A N 1
ATOM 629 C CA . LEU A 1 81 ? 3.542 4.059 -1.189 1.00 98.81 81 LEU A CA 1
ATOM 630 C C . LEU A 1 81 ? 4.855 4.050 -1.986 1.00 98.81 81 LEU A C 1
ATOM 632 O O . LEU A 1 81 ? 5.452 2.990 -2.150 1.00 98.81 81 LEU A O 1
ATOM 636 N N . ILE A 1 82 ? 5.343 5.209 -2.444 1.00 98.81 82 ILE A N 1
ATOM 637 C CA . ILE A 1 82 ? 6.666 5.322 -3.081 1.00 98.81 82 ILE A CA 1
ATOM 638 C C . ILE A 1 82 ? 7.774 4.936 -2.095 1.00 98.81 82 ILE A C 1
ATOM 640 O O . ILE A 1 82 ? 8.641 4.137 -2.445 1.00 98.81 82 ILE A O 1
ATOM 644 N N . ASP A 1 83 ? 7.738 5.474 -0.872 1.00 98.69 83 ASP A N 1
ATOM 645 C CA . ASP A 1 83 ? 8.727 5.167 0.171 1.00 98.69 83 ASP A CA 1
ATOM 646 C C . ASP A 1 83 ? 8.773 3.658 0.450 1.00 98.69 83 ASP A C 1
ATOM 648 O O . ASP A 1 83 ? 9.838 3.040 0.379 1.00 98.69 83 ASP A O 1
ATOM 652 N N . ALA A 1 84 ? 7.611 3.034 0.664 1.00 98.75 84 ALA A N 1
ATOM 653 C CA . ALA A 1 84 ? 7.511 1.599 0.914 1.00 98.75 84 ALA A CA 1
ATOM 654 C C . ALA A 1 84 ? 7.958 0.756 -0.288 1.00 98.75 84 ALA A C 1
ATOM 656 O O . ALA A 1 84 ? 8.724 -0.191 -0.116 1.00 98.75 84 ALA A O 1
ATOM 657 N N . MET A 1 85 ? 7.548 1.117 -1.509 1.00 98.75 85 MET A N 1
ATOM 658 C CA . MET A 1 85 ? 7.950 0.421 -2.735 1.00 98.75 85 MET A CA 1
ATOM 659 C C . MET A 1 85 ? 9.467 0.405 -2.932 1.00 98.75 85 MET A C 1
ATOM 661 O O . MET A 1 85 ? 9.988 -0.581 -3.438 1.00 98.75 85 MET A O 1
ATOM 665 N N . LEU A 1 86 ? 10.172 1.473 -2.555 1.00 98.19 86 LEU A N 1
ATOM 666 C CA . LEU A 1 86 ? 11.614 1.596 -2.783 1.00 98.19 86 LEU A CA 1
ATOM 667 C C . LEU A 1 86 ? 12.468 1.098 -1.611 1.00 98.19 86 LEU A C 1
ATOM 669 O O . LEU A 1 86 ? 13.635 0.766 -1.815 1.00 98.19 86 LEU A O 1
ATOM 673 N N . SER A 1 87 ? 11.925 1.072 -0.391 1.00 97.56 87 SER A N 1
ATOM 674 C CA . SER A 1 87 ? 12.735 0.877 0.818 1.00 97.56 87 SER A CA 1
ATOM 675 C C . SER A 1 87 ? 12.278 -0.244 1.751 1.00 97.56 87 SER A C 1
ATOM 677 O O . SER A 1 87 ? 13.058 -0.634 2.626 1.00 97.56 87 SER A O 1
ATOM 679 N N . ASP A 1 88 ? 11.075 -0.815 1.585 1.00 98.62 88 ASP A N 1
ATOM 680 C CA . ASP A 1 88 ? 10.634 -1.874 2.496 1.00 98.62 88 ASP A CA 1
ATOM 681 C C . ASP A 1 88 ? 11.507 -3.130 2.348 1.00 98.62 88 ASP A C 1
ATOM 683 O O . ASP A 1 88 ? 11.730 -3.679 1.264 1.00 98.62 88 ASP A O 1
ATOM 687 N N . SER A 1 89 ? 11.978 -3.627 3.489 1.00 97.81 89 SER A N 1
ATOM 688 C CA . SER A 1 89 ? 12.738 -4.875 3.602 1.00 97.81 89 SER A CA 1
ATOM 689 C C . SER A 1 89 ? 12.041 -6.100 2.992 1.00 97.81 89 SER A C 1
ATOM 691 O O . SER A 1 89 ? 12.708 -7.049 2.578 1.00 97.81 89 SER A O 1
ATOM 693 N N . ASN A 1 90 ? 10.708 -6.110 2.948 1.00 98.56 90 ASN A N 1
ATOM 694 C CA . ASN A 1 90 ? 9.898 -7.226 2.496 1.00 98.56 90 ASN A CA 1
ATOM 695 C C . ASN A 1 90 ? 9.411 -7.000 1.057 1.00 98.56 90 ASN A C 1
ATOM 697 O O . ASN A 1 90 ? 8.685 -6.050 0.769 1.00 98.56 90 ASN A O 1
ATOM 701 N N . ASN A 1 91 ? 9.775 -7.918 0.163 1.00 98.50 91 ASN A N 1
ATOM 702 C CA . ASN A 1 91 ? 9.418 -7.869 -1.257 1.00 98.50 91 ASN A CA 1
ATOM 703 C C . ASN A 1 91 ? 7.902 -7.842 -1.518 1.00 98.50 91 ASN A C 1
ATOM 705 O O . ASN A 1 91 ? 7.475 -7.176 -2.453 1.00 98.50 91 ASN A O 1
ATOM 709 N N . VAL A 1 92 ? 7.085 -8.499 -0.690 1.00 98.50 92 VAL A N 1
ATOM 710 C CA . VAL A 1 92 ? 5.623 -8.519 -0.837 1.00 98.50 92 VAL A CA 1
ATOM 711 C C . VAL A 1 92 ? 5.023 -7.144 -0.525 1.00 98.50 92 VAL A C 1
ATOM 713 O O . VAL A 1 92 ? 4.104 -6.714 -1.213 1.00 98.50 92 VAL A O 1
ATOM 716 N N . VAL A 1 93 ? 5.579 -6.407 0.444 1.00 98.75 93 VAL A N 1
ATOM 717 C CA . VAL A 1 93 ? 5.154 -5.021 0.724 1.00 98.75 93 VAL A CA 1
ATOM 718 C C . VAL A 1 93 ? 5.562 -4.086 -0.414 1.00 98.75 93 VAL A C 1
ATOM 720 O O . VAL A 1 93 ? 4.757 -3.254 -0.838 1.00 98.75 93 VAL A O 1
ATOM 723 N N . ARG A 1 94 ? 6.783 -4.241 -0.950 1.00 98.81 94 ARG A N 1
ATOM 724 C CA . ARG A 1 94 ? 7.237 -3.456 -2.110 1.00 98.81 94 ARG A CA 1
ATOM 725 C C . ARG A 1 94 ? 6.365 -3.713 -3.340 1.00 98.81 94 ARG A C 1
ATOM 727 O O . ARG A 1 94 ? 5.935 -2.772 -4.003 1.00 98.81 94 ARG A O 1
ATOM 734 N N . HIS A 1 95 ? 6.070 -4.986 -3.601 1.00 98.69 95 HIS A N 1
ATOM 735 C CA . HIS A 1 95 ? 5.184 -5.454 -4.665 1.00 98.69 95 HIS A CA 1
ATOM 736 C C . HIS A 1 95 ? 3.801 -4.809 -4.565 1.00 98.69 95 HIS A C 1
ATOM 738 O O . HIS A 1 95 ? 3.360 -4.163 -5.514 1.00 98.69 95 HIS A O 1
ATOM 744 N N . GLU A 1 96 ? 3.153 -4.930 -3.406 1.00 98.75 96 GLU A N 1
ATOM 745 C CA . GLU A 1 96 ? 1.809 -4.393 -3.193 1.00 98.75 96 GLU A CA 1
ATOM 746 C C . GLU A 1 96 ? 1.792 -2.864 -3.300 1.00 98.75 96 GLU A C 1
ATOM 748 O O . GLU A 1 96 ? 0.891 -2.281 -3.895 1.00 98.75 96 GLU A O 1
ATOM 753 N N . SER A 1 97 ? 2.846 -2.199 -2.822 1.00 98.81 97 SER A N 1
ATOM 754 C CA . SER A 1 97 ? 2.983 -0.746 -2.956 1.00 98.81 97 SER A CA 1
ATOM 755 C C . SER A 1 97 ? 3.095 -0.315 -4.426 1.00 98.81 97 SER A C 1
ATOM 757 O O . SER A 1 97 ? 2.471 0.667 -4.827 1.00 98.81 97 SER A O 1
ATOM 759 N N . ALA A 1 98 ? 3.809 -1.075 -5.267 1.00 98.88 98 ALA A N 1
ATOM 760 C CA . ALA A 1 98 ? 3.854 -0.839 -6.712 1.00 98.88 98 ALA A CA 1
ATOM 761 C C . ALA A 1 98 ? 2.475 -1.021 -7.375 1.00 98.88 98 ALA A C 1
ATOM 763 O O . ALA A 1 98 ? 2.092 -0.217 -8.231 1.00 98.88 98 ALA A O 1
ATOM 764 N N . VAL A 1 99 ? 1.715 -2.049 -6.976 1.00 98.75 99 VAL A N 1
ATOM 765 C CA . VAL A 1 99 ? 0.343 -2.299 -7.460 1.00 98.75 99 VAL A CA 1
ATOM 766 C C . VAL A 1 99 ? -0.602 -1.165 -7.051 1.00 98.75 99 VAL A C 1
ATOM 768 O O . VAL A 1 99 ? -1.354 -0.648 -7.886 1.00 98.75 99 VAL A O 1
ATOM 771 N N . ALA A 1 100 ? -0.535 -0.725 -5.795 1.00 98.62 100 ALA A N 1
ATOM 772 C CA . ALA A 1 100 ? -1.337 0.370 -5.263 1.00 98.62 100 ALA A CA 1
ATOM 773 C C . ALA A 1 100 ? -1.086 1.686 -6.016 1.00 98.62 100 ALA A C 1
ATOM 775 O O . ALA A 1 100 ? -2.039 2.356 -6.413 1.00 98.62 100 ALA A O 1
ATOM 776 N N . LEU A 1 101 ? 0.177 2.022 -6.307 1.00 98.75 101 LEU A N 1
ATOM 777 C CA . LEU A 1 101 ? 0.530 3.199 -7.114 1.00 98.75 101 LEU A CA 1
ATOM 778 C C . LEU A 1 101 ? -0.067 3.140 -8.526 1.00 98.75 101 LEU A C 1
ATOM 780 O O . LEU A 1 101 ? -0.598 4.135 -9.022 1.00 98.75 101 LEU A O 1
ATOM 784 N N . GLY A 1 102 ? -0.024 1.967 -9.163 1.00 98.25 102 GLY A N 1
ATOM 785 C CA . GLY A 1 102 ? -0.674 1.746 -10.454 1.00 98.25 102 GLY A CA 1
ATOM 786 C C . GLY A 1 102 ? -2.188 1.916 -10.383 1.00 98.25 102 GLY A C 1
ATOM 787 O O . GLY A 1 102 ? -2.773 2.478 -11.306 1.00 98.25 102 GLY A O 1
ATOM 788 N N . SER A 1 103 ? -2.808 1.466 -9.291 1.00 97.06 103 SER A N 1
ATOM 789 C CA . SER A 1 103 ? -4.256 1.547 -9.064 1.00 97.06 103 SER A CA 1
ATOM 790 C C . SER A 1 103 ? -4.732 2.983 -8.836 1.00 97.06 103 SER A C 1
ATOM 792 O O . SER A 1 103 ? -5.736 3.383 -9.420 1.00 97.06 103 SER A O 1
ATOM 794 N N . ILE A 1 104 ? -3.980 3.775 -8.061 1.00 97.62 104 ILE A N 1
ATOM 795 C CA . ILE A 1 104 ? -4.233 5.214 -7.867 1.00 97.62 104 ILE A CA 1
ATOM 796 C C . ILE A 1 104 ? -4.096 5.963 -9.200 1.00 97.62 104 ILE A C 1
ATOM 798 O O . ILE A 1 104 ? -4.873 6.866 -9.502 1.00 97.62 104 ILE A O 1
ATOM 802 N N . GLY A 1 105 ? -3.119 5.578 -10.024 1.00 97.38 105 GLY A N 1
ATOM 803 C CA . GLY A 1 105 ? -2.980 6.110 -11.377 1.00 97.38 105 GLY A CA 1
ATOM 804 C C . GLY A 1 105 ? -2.387 7.524 -11.450 1.00 97.38 105 GLY A C 1
ATOM 805 O O . GLY A 1 105 ? -2.449 8.165 -12.505 1.00 97.38 105 GLY A O 1
ATOM 806 N N . ASP A 1 106 ? -1.801 8.017 -10.356 1.00 97.69 106 ASP A N 1
ATOM 807 C CA . ASP A 1 106 ? -1.173 9.334 -10.312 1.00 97.69 106 ASP A CA 1
ATOM 808 C C . ASP A 1 106 ? 0.199 9.334 -11.006 1.00 97.69 106 ASP A C 1
ATOM 810 O O . ASP A 1 106 ? 1.063 8.487 -10.768 1.00 97.69 106 ASP A O 1
ATOM 814 N N . GLN A 1 107 ? 0.419 10.315 -11.883 1.00 97.19 107 GLN A N 1
ATOM 815 C CA . GLN A 1 107 ? 1.626 10.374 -12.712 1.00 97.19 107 GLN A CA 1
ATOM 816 C C . GLN A 1 107 ? 2.894 10.727 -11.927 1.00 97.19 107 GLN A C 1
ATOM 818 O O . GLN A 1 107 ? 3.990 10.466 -12.427 1.00 97.19 107 GLN A O 1
ATOM 823 N N . SER A 1 108 ? 2.784 11.284 -10.717 1.00 97.50 108 SER A N 1
ATOM 824 C CA . SER A 1 108 ? 3.955 11.577 -9.883 1.00 97.50 108 SER A CA 1
ATOM 825 C C . SER A 1 108 ? 4.706 10.307 -9.461 1.00 97.50 108 SER A C 1
ATOM 827 O O . SER A 1 108 ? 5.917 10.358 -9.252 1.00 97.50 108 SER A O 1
ATOM 829 N N . ALA A 1 109 ? 4.036 9.148 -9.452 1.00 98.25 109 ALA A N 1
ATOM 830 C CA . ALA A 1 109 ? 4.638 7.852 -9.142 1.00 98.25 109 ALA A CA 1
ATOM 831 C C . ALA A 1 109 ? 5.518 7.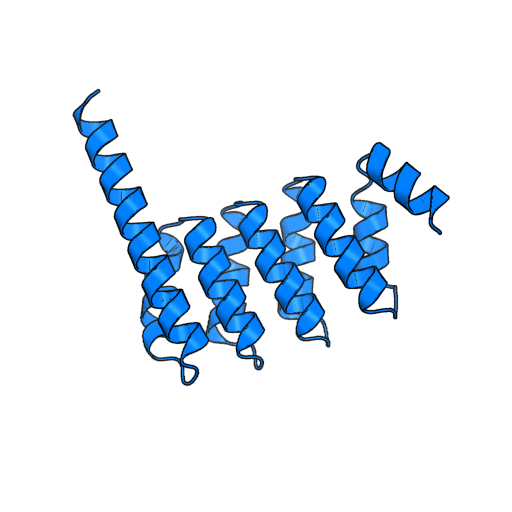276 -10.264 1.00 98.25 109 ALA A C 1
ATOM 833 O O . ALA A 1 109 ? 6.268 6.327 -10.036 1.00 98.25 109 ALA A O 1
ATOM 834 N N . ARG A 1 110 ? 5.450 7.829 -11.484 1.00 98.56 110 ARG A N 1
ATOM 835 C CA . ARG A 1 110 ? 6.076 7.244 -12.681 1.00 98.56 110 ARG A CA 1
ATOM 836 C C . ARG A 1 110 ? 7.572 6.983 -12.523 1.00 98.56 110 ARG A C 1
ATOM 838 O O . ARG A 1 110 ? 8.025 5.895 -12.859 1.00 98.56 110 ARG A O 1
ATOM 845 N N . ASN A 1 111 ? 8.337 7.963 -12.047 1.00 98.56 111 ASN A N 1
ATOM 846 C CA . ASN A 1 111 ? 9.793 7.815 -11.949 1.00 98.56 111 ASN A CA 1
ATOM 847 C C . ASN A 1 111 ? 10.176 6.748 -10.918 1.00 98.56 111 ASN A C 1
ATOM 849 O O . ASN A 1 111 ? 11.002 5.894 -11.212 1.00 98.56 111 ASN A O 1
ATOM 853 N N . ALA A 1 112 ? 9.501 6.729 -9.767 1.00 98.62 112 ALA A N 1
ATOM 854 C CA . ALA A 1 112 ? 9.717 5.699 -8.757 1.00 98.62 112 ALA A CA 1
ATOM 855 C C . ALA A 1 112 ? 9.361 4.297 -9.281 1.00 98.62 112 ALA A C 1
ATOM 857 O O . ALA A 1 112 ? 10.069 3.333 -9.008 1.00 98.62 112 ALA A O 1
ATOM 858 N N . LEU A 1 113 ? 8.289 4.173 -10.071 1.00 98.75 113 LEU A N 1
ATOM 859 C CA . LEU A 1 113 ? 7.934 2.908 -10.717 1.00 98.75 113 LEU A CA 1
ATOM 860 C C . LEU A 1 113 ? 8.985 2.476 -11.750 1.00 98.75 113 LEU A C 1
ATOM 862 O O . LEU A 1 113 ? 9.268 1.289 -11.851 1.00 98.75 113 LEU A O 1
ATOM 866 N N . ILE A 1 114 ? 9.601 3.408 -12.488 1.00 98.75 114 ILE A N 1
ATOM 867 C CA . ILE A 1 114 ? 10.737 3.095 -13.373 1.00 98.75 114 ILE A CA 1
ATOM 868 C C . ILE A 1 114 ? 11.910 2.556 -12.551 1.00 98.75 114 ILE A C 1
ATOM 870 O O . ILE A 1 114 ? 12.476 1.525 -12.913 1.00 98.75 114 ILE A O 1
ATOM 874 N N . ASP A 1 115 ? 12.243 3.191 -11.429 1.00 98.31 115 ASP A N 1
ATOM 875 C CA . ASP A 1 115 ? 13.321 2.722 -10.556 1.00 98.31 115 ASP A CA 1
ATOM 876 C C . ASP A 1 115 ? 13.045 1.298 -10.046 1.00 98.31 115 ASP A C 1
ATOM 878 O O . ASP A 1 115 ? 13.920 0.433 -10.128 1.00 98.31 115 ASP A O 1
ATOM 882 N N . ALA A 1 116 ? 11.800 1.012 -9.649 1.00 98.38 116 ALA A N 1
ATOM 883 C CA . ALA A 1 116 ? 11.360 -0.309 -9.198 1.00 98.38 116 ALA A CA 1
ATOM 884 C C . ALA A 1 116 ? 11.417 -1.407 -10.285 1.00 98.38 116 ALA A C 1
ATOM 886 O O . ALA A 1 116 ? 11.417 -2.593 -9.955 1.00 98.38 116 ALA A O 1
ATOM 887 N N . THR A 1 117 ? 11.541 -1.068 -11.576 1.00 98.44 117 THR A N 1
ATOM 888 C CA . THR A 1 117 ? 11.811 -2.078 -12.625 1.00 98.44 117 THR A CA 1
ATOM 889 C C . THR A 1 117 ? 13.216 -2.686 -12.533 1.00 98.44 117 THR A C 1
ATOM 891 O O . THR A 1 117 ? 13.481 -3.703 -13.172 1.00 98.44 117 THR A O 1
ATOM 894 N N . ASN A 1 118 ? 14.099 -2.096 -11.720 1.00 98.00 118 ASN A N 1
ATOM 895 C CA . ASN A 1 118 ? 15.433 -2.611 -11.412 1.00 98.00 118 ASN A CA 1
ATOM 896 C C . ASN A 1 118 ? 15.510 -3.265 -10.018 1.00 98.00 118 ASN A C 1
ATOM 898 O O . ASN A 1 118 ? 16.613 -3.503 -9.521 1.00 98.00 118 ASN A O 1
ATOM 902 N N . ASP A 1 119 ? 14.370 -3.524 -9.366 1.00 98.50 119 ASP A N 1
ATOM 903 C CA . ASP A 1 119 ? 14.330 -4.224 -8.079 1.00 98.50 119 ASP A CA 1
ATOM 904 C C . ASP A 1 119 ? 14.935 -5.638 -8.198 1.00 98.50 119 ASP A C 1
ATOM 906 O O . ASP A 1 119 ? 14.956 -6.254 -9.267 1.00 98.50 119 ASP A O 1
ATOM 910 N N . ASN A 1 120 ? 15.457 -6.161 -7.086 1.00 97.50 120 ASN A N 1
ATOM 911 C CA . ASN A 1 120 ? 16.056 -7.493 -7.053 1.00 97.50 120 ASN A CA 1
ATOM 912 C C . ASN A 1 120 ? 15.017 -8.624 -7.081 1.00 97.50 120 ASN A C 1
ATOM 914 O O . ASN A 1 120 ? 15.370 -9.769 -7.370 1.00 97.50 120 ASN A O 1
ATOM 918 N N . ASP A 1 121 ? 13.758 -8.312 -6.780 1.00 98.50 121 ASP A N 1
ATOM 919 C CA . ASP A 1 121 ? 12.659 -9.254 -6.749 1.00 98.50 121 ASP A CA 1
ATOM 920 C C . ASP A 1 121 ? 11.779 -9.132 -7.997 1.00 98.50 121 ASP A C 1
ATOM 922 O O . ASP A 1 121 ? 11.231 -8.080 -8.332 1.00 98.50 121 ASP A O 1
ATOM 926 N N . THR A 1 122 ? 11.597 -10.257 -8.684 1.00 98.12 122 THR A N 1
ATOM 927 C CA . THR A 1 122 ? 10.845 -10.315 -9.939 1.00 98.12 122 THR A CA 1
ATOM 928 C C . THR A 1 122 ? 9.369 -9.928 -9.779 1.00 98.12 122 THR A C 1
ATOM 930 O O . THR A 1 122 ? 8.784 -9.395 -10.723 1.00 98.12 122 THR A O 1
ATOM 933 N N . LEU A 1 123 ? 8.749 -10.148 -8.611 1.00 97.69 123 LEU A N 1
ATOM 934 C CA . LEU A 1 123 ? 7.357 -9.744 -8.371 1.00 97.69 123 LEU A CA 1
ATOM 935 C C . LEU A 1 123 ? 7.218 -8.222 -8.352 1.00 97.69 123 LEU A C 1
ATOM 937 O O . LEU A 1 123 ? 6.267 -7.683 -8.928 1.00 97.69 123 LEU A O 1
ATOM 941 N N . VAL A 1 124 ? 8.178 -7.531 -7.734 1.00 98.62 124 VAL A N 1
ATOM 942 C CA . VAL A 1 124 ? 8.223 -6.065 -7.700 1.00 98.62 124 VAL A CA 1
ATOM 943 C C . VAL A 1 124 ? 8.418 -5.528 -9.114 1.00 98.62 124 VAL A C 1
ATOM 945 O O . VAL A 1 124 ? 7.620 -4.709 -9.566 1.00 98.62 124 VAL A O 1
ATOM 948 N N . VAL A 1 125 ? 9.382 -6.082 -9.858 1.00 98.69 125 VAL A N 1
ATOM 949 C CA . VAL A 1 125 ? 9.656 -5.700 -11.253 1.00 98.69 125 VAL A CA 1
ATOM 950 C C . VAL A 1 125 ? 8.412 -5.847 -12.138 1.00 98.69 125 VAL A C 1
ATOM 952 O O . VAL A 1 125 ? 8.030 -4.908 -12.838 1.00 98.69 125 VAL A O 1
ATOM 955 N N . HIS A 1 126 ? 7.730 -6.995 -12.098 1.00 98.62 126 HIS A N 1
ATOM 956 C CA . HIS A 1 126 ? 6.516 -7.217 -12.894 1.00 98.62 126 HIS A CA 1
ATOM 957 C C . HIS A 1 126 ? 5.379 -6.254 -12.538 1.00 98.62 126 HIS A C 1
ATOM 959 O O . HIS A 1 126 ? 4.615 -5.831 -13.412 1.00 98.62 126 HIS A O 1
ATOM 965 N N . SER A 1 127 ? 5.271 -5.898 -11.263 1.00 98.50 127 SER A N 1
ATOM 966 C CA . SER A 1 127 ? 4.218 -5.002 -10.781 1.00 98.50 127 SER A CA 1
ATOM 967 C C . SER A 1 127 ? 4.500 -3.569 -11.177 1.00 98.50 127 SER A C 1
ATOM 969 O O . SER A 1 127 ? 3.609 -2.897 -11.682 1.00 98.50 127 SER A O 1
ATOM 971 N N . ALA A 1 128 ? 5.758 -3.143 -11.077 1.00 98.62 128 ALA A N 1
ATOM 972 C CA . ALA A 1 128 ? 6.214 -1.860 -11.583 1.00 98.62 128 ALA A CA 1
ATOM 973 C C . ALA A 1 128 ? 5.907 -1.701 -13.082 1.00 98.62 128 ALA A C 1
ATOM 975 O O . ALA A 1 128 ? 5.296 -0.709 -13.483 1.00 98.62 128 ALA A O 1
ATOM 976 N N . PHE A 1 129 ? 6.226 -2.709 -13.906 1.00 98.62 129 PHE A N 1
ATOM 977 C CA . PHE A 1 129 ? 5.871 -2.700 -15.330 1.00 98.62 129 PHE A CA 1
ATOM 978 C C . PHE A 1 129 ? 4.359 -2.614 -15.563 1.00 98.62 129 PHE A C 1
ATOM 980 O O . PHE A 1 129 ? 3.907 -1.801 -16.369 1.00 98.62 129 PHE A O 1
ATOM 987 N N . SER A 1 130 ? 3.572 -3.424 -14.854 1.00 98.31 130 SER A N 1
ATOM 988 C CA . SER A 1 130 ? 2.110 -3.431 -14.993 1.00 98.31 130 SER A CA 1
ATOM 989 C C . SER A 1 130 ? 1.499 -2.077 -14.615 1.00 98.31 130 SER A C 1
ATOM 991 O O . SER A 1 130 ? 0.655 -1.547 -15.338 1.00 98.31 130 SER A O 1
ATOM 993 N N . SER A 1 131 ? 1.977 -1.474 -13.528 1.00 98.50 131 SER A N 1
ATOM 994 C CA . SER A 1 131 ? 1.553 -0.155 -13.063 1.00 98.50 131 SER A CA 1
ATOM 995 C C . SER A 1 131 ? 1.939 0.961 -14.036 1.00 98.50 131 SER A C 1
ATOM 997 O O . SER A 1 131 ? 1.121 1.840 -14.303 1.00 98.50 131 SER A O 1
ATOM 999 N N . LEU A 1 132 ? 3.132 0.908 -14.640 1.00 98.62 132 LEU A N 1
ATOM 1000 C CA . LEU A 1 132 ? 3.541 1.848 -15.692 1.00 98.62 132 LEU A CA 1
ATOM 1001 C C . LEU A 1 132 ? 2.632 1.764 -16.924 1.00 98.62 132 LEU A C 1
ATOM 1003 O O . LEU A 1 132 ? 2.190 2.796 -17.429 1.00 98.62 132 LEU A O 1
ATOM 1007 N N . LEU A 1 133 ? 2.293 0.550 -17.368 1.00 97.62 133 LEU A N 1
ATOM 1008 C CA . LEU A 1 133 ? 1.343 0.353 -18.467 1.00 97.62 133 LEU A CA 1
ATOM 1009 C C . LEU A 1 133 ? -0.036 0.931 -18.130 1.00 97.62 133 LEU A C 1
ATOM 1011 O O . LEU A 1 133 ? -0.668 1.551 -18.990 1.00 97.62 133 LEU A O 1
ATOM 1015 N N . ASN A 1 134 ? -0.496 0.776 -16.884 1.00 96.62 134 ASN A N 1
ATOM 1016 C CA . ASN A 1 134 ? -1.761 1.364 -16.451 1.00 96.62 134 ASN A CA 1
ATOM 1017 C C . ASN A 1 134 ? -1.711 2.901 -16.472 1.00 96.62 134 ASN A C 1
ATOM 1019 O O . ASN A 1 134 ? -2.621 3.543 -17.001 1.00 96.62 134 ASN A O 1
ATOM 1023 N N . LEU A 1 135 ? -0.622 3.502 -15.981 1.00 96.62 135 LEU A N 1
ATOM 1024 C CA . LEU A 1 135 ? -0.412 4.952 -16.040 1.00 96.62 135 LEU A CA 1
ATOM 1025 C C . LEU A 1 135 ? -0.435 5.482 -17.477 1.00 96.62 135 LEU A C 1
ATOM 1027 O O . LEU A 1 135 ? -1.046 6.523 -17.737 1.00 96.62 135 LEU A O 1
ATOM 1031 N N . ASP A 1 136 ? 0.207 4.783 -18.411 1.00 95.94 136 ASP A N 1
ATOM 1032 C CA . ASP A 1 136 ? 0.206 5.151 -19.828 1.00 95.94 136 ASP A CA 1
ATOM 1033 C C . ASP A 1 136 ? -1.199 5.059 -20.427 1.00 95.94 136 ASP A C 1
ATOM 1035 O O . ASP A 1 136 ? -1.649 5.976 -21.123 1.00 95.94 136 ASP A O 1
ATOM 1039 N N . HIS A 1 137 ? -1.930 3.990 -20.107 1.00 95.00 137 HIS A N 1
ATOM 1040 C CA . HIS A 1 137 ? -3.302 3.797 -20.561 1.00 95.00 137 HIS A CA 1
ATOM 1041 C C . HIS A 1 137 ? -4.237 4.915 -20.073 1.00 95.00 137 HIS A C 1
ATOM 1043 O O . HIS A 1 137 ? -4.983 5.500 -20.867 1.00 95.00 137 HIS A O 1
ATOM 1049 N N . LEU A 1 138 ? -4.166 5.273 -18.787 1.00 92.56 138 LEU A N 1
ATOM 1050 C CA . LEU A 1 138 ? -4.951 6.366 -18.207 1.00 92.56 138 LEU A CA 1
ATOM 1051 C C . LEU A 1 138 ? -4.623 7.711 -18.866 1.00 92.56 138 LEU A C 1
ATOM 1053 O O . LEU A 1 138 ? -5.532 8.461 -19.236 1.00 92.56 138 LEU A O 1
ATOM 1057 N N . GLN A 1 139 ? -3.339 8.001 -19.092 1.00 91.44 139 GLN A N 1
ATOM 1058 C CA . GLN A 1 139 ? -2.914 9.243 -19.734 1.00 91.44 139 GLN A CA 1
ATOM 1059 C C . GLN A 1 139 ? -3.404 9.346 -21.187 1.00 91.44 139 GLN A C 1
ATOM 1061 O O . GLN A 1 139 ? -3.847 10.414 -21.620 1.00 91.44 139 GLN A O 1
ATOM 1066 N N . LEU A 1 140 ? -3.350 8.248 -21.947 1.00 91.50 140 LEU A N 1
ATOM 1067 C CA . LEU A 1 140 ? -3.878 8.192 -23.313 1.00 91.50 140 LEU A CA 1
ATOM 1068 C C . LEU A 1 140 ? -5.389 8.453 -23.338 1.00 91.50 140 LEU A C 1
ATOM 1070 O O . LEU A 1 140 ? -5.859 9.271 -24.131 1.00 91.50 140 LEU A O 1
ATOM 1074 N N . ASN A 1 141 ? -6.143 7.829 -22.431 1.00 91.19 141 ASN A N 1
ATOM 1075 C CA . ASN A 1 141 ? -7.589 8.023 -22.332 1.00 91.19 141 ASN A CA 1
ATOM 1076 C C . ASN A 1 141 ? -7.967 9.476 -22.006 1.00 91.19 141 ASN A C 1
ATOM 1078 O O . ASN A 1 141 ? -8.936 9.998 -22.565 1.00 91.19 141 ASN A O 1
ATOM 1082 N N . LEU A 1 142 ? -7.199 10.152 -21.146 1.00 88.25 142 LEU A N 1
ATOM 1083 C CA . LEU A 1 142 ? -7.403 11.570 -20.838 1.00 88.25 142 LEU A CA 1
ATOM 1084 C C . LEU A 1 142 ? -7.157 12.464 -22.063 1.00 88.25 142 LEU A C 1
ATOM 1086 O O . LEU A 1 142 ? -7.990 13.321 -22.358 1.00 88.25 142 LEU A O 1
ATOM 1090 N N . LYS A 1 143 ? -6.080 12.217 -22.823 1.00 88.88 143 LYS A N 1
ATOM 1091 C CA . LYS A 1 143 ? -5.770 12.957 -24.063 1.00 88.88 143 LYS A CA 1
ATOM 1092 C C . LYS A 1 143 ? -6.862 12.798 -25.125 1.00 88.88 143 LYS A C 1
ATOM 1094 O O . LYS A 1 143 ? -7.238 13.770 -25.774 1.00 88.88 143 LYS A O 1
ATOM 1099 N N . ILE A 1 144 ? -7.399 11.587 -25.289 1.00 90.81 144 ILE A N 1
ATOM 1100 C CA . ILE A 1 144 ? -8.490 11.322 -26.240 1.00 90.81 144 ILE A CA 1
ATOM 1101 C C . ILE A 1 144 ? -9.763 12.073 -25.828 1.00 90.81 144 ILE A C 1
ATOM 1103 O O . ILE A 1 144 ? -10.450 12.628 -26.684 1.00 90.81 144 ILE A O 1
ATOM 1107 N N . LYS A 1 145 ? -10.087 12.117 -24.527 1.00 88.50 145 LYS A N 1
ATOM 1108 C CA . LYS A 1 145 ? -11.252 12.859 -24.018 1.00 88.50 145 LYS A CA 1
ATOM 1109 C C . LYS A 1 145 ? -11.095 14.371 -24.192 1.00 88.50 145 LYS A C 1
ATOM 1111 O O . LYS A 1 145 ? -12.045 15.016 -24.616 1.00 88.50 145 LYS A O 1
ATOM 1116 N N . SER A 1 146 ? -9.912 14.930 -23.929 1.00 83.88 146 SER A N 1
ATOM 1117 C CA . SER A 1 146 ? -9.675 16.376 -24.054 1.00 83.88 146 SER A CA 1
ATOM 1118 C C . SER A 1 146 ? -9.690 16.888 -25.497 1.00 83.88 146 SER A C 1
ATOM 1120 O O . SER A 1 146 ? -9.884 18.074 -25.705 1.00 83.88 146 SER A O 1
ATOM 1122 N N . GLN A 1 147 ? -9.469 16.021 -26.490 1.00 79.31 147 GLN A N 1
ATOM 1123 C CA . GLN A 1 147 ? -9.530 16.369 -27.919 1.00 79.31 147 GLN A CA 1
ATOM 1124 C C . GLN A 1 147 ? -10.947 16.284 -28.514 1.00 79.31 147 GLN A C 1
ATOM 1126 O O . GLN A 1 147 ? -11.150 16.675 -29.660 1.00 79.31 147 GLN A O 1
ATOM 1131 N N . ARG A 1 148 ? -11.910 15.721 -27.772 1.00 76.62 148 ARG A N 1
ATOM 1132 C CA . ARG A 1 148 ? -13.308 15.538 -28.204 1.00 76.62 148 ARG A CA 1
ATOM 1133 C C . ARG A 1 148 ? -14.273 16.595 -27.648 1.00 76.62 148 ARG A C 1
ATOM 1135 O O . ARG A 1 148 ? -15.437 16.572 -28.039 1.00 76.62 148 ARG A O 1
ATOM 1142 N N . ASN A 1 149 ? -13.798 17.471 -26.763 1.00 55.62 149 ASN A N 1
ATOM 1143 C CA . ASN A 1 149 ? -14.535 18.602 -26.188 1.00 55.62 149 ASN A CA 1
ATOM 1144 C C . ASN A 1 149 ? -14.036 19.912 -26.800 1.00 55.62 149 ASN A C 1
ATOM 1146 O O . ASN A 1 149 ? -14.855 20.849 -26.891 1.00 55.62 149 ASN A O 1
#

Sequence (149 aa):
MFQECDKAFDKKNVEYFINLLQQDESISVRTRAVCILADIGNEAVIPVLSEILKNDKTSLVRHEAAFTLGQLGYVESVPALIDAMLSDSNNVVRHESAVALGSIGDQSARNALIDATNDNDTLVVHSAFSSLLNLDHLQLNLKIKSQRN

Foldseek 3Di:
DVVVVVVCLVVLVLVVLLCQLPPPPDPVSNLVSLVSPLVSLDPVCLVSLLCCLVDPPDLSSVLSSLLSLLSSLDPSNLVSLLCQLVDPPDNSSVLSSLQSLLSNLDPVCLVSLVVQCPDPDPSSNVSSVVSNVSNVVVVVVVVVVVVVD